Protein AF-A0A4Z0WCI5-F1 (afdb_monomer)

InterPro domains:
  IPR036390 Winged helix DNA-binding domain superfamily [SSF46785] (4-62)

Nearest PDB structures (foldseek):
  3vod-assembly1_A  TM=9.330E-01  e=4.289E-03  Escherichia coli K-12
  4jba-assembly1_B  TM=9.401E-01  e=1.328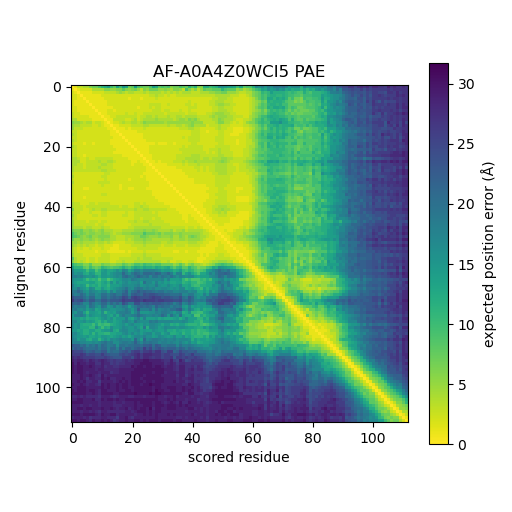E-02  Escherichia coli K-12
  2zme-assembly1_B  TM=9.079E-01  e=2.582E-02  Homo sapiens
  3e6m-assembly4_H  TM=9.317E-01  e=7.993E-02  Ruegeria pomeroyi
  4v6i-assembly1_AV  TM=7.895E-01  e=2.949E-02  Saccharomyces cerevisiae

Secondary structure (DSSP, 8-state):
-HHHHHHHHHHHS-B-HHHHHHHHT--HHHHHHHHHHHHHTTSEEEEE-TTS-EEEEE--SSSB-TTT--BS--EETTEEHHHHHHHTT--------------PPP------

Solvent-accessible surface area (backbone atoms only — not comparable to full-atom values): 6720 Å² total; per-residue (Å²): 109,74,64,58,55,50,52,51,18,62,74,58,43,44,40,33,56,66,55,48,12,68,75,64,77,39,58,65,68,58,30,44,56,48,53,55,51,36,31,78,72,63,47,28,48,72,50,69,50,98,83,75,46,58,35,34,16,38,42,38,70,68,60,62,21,78,81,80,64,49,67,78,44,62,19,47,60,54,21,30,58,76,57,43,32,64,72,69,72,52,77,73,76,79,85,66,83,82,72,86,70,81,75,72,77,79,80,78,80,85,77,135

pLDDT: mean 71.01, std 19.26, range [33.88, 94.31]

Foldseek 3Di:
DLVVLLVVQVVVLKDFLVRQCVVVVDDSVVSVVSLVVCVVVVQKDWDQDPVRTIMIGGFDQFDAQPPPRDTGARDGSSHHPVVVCVVRVVCPDDDDPPPPPDPDDDPPDDDD

Mean predicted aligned error: 13.58 Å

Radius of gyration: 18.46 Å; Cα contacts (8 Å, |Δi|>4): 140; chains: 1; bounding box: 57×37×37 Å

Organism: NCBI:txid2759953

Sequence (112 aa):
MAEAVLQLLAKRKQASPFDVCEALDLAPRVAVDRLFTLERMGWVSYTVDDQLRIQFHVIETQGTCDCCGLYDHHRVAGLCVPCLDKSSGLDRTPAVPAVATTLKQPEVECHD

Structure (mmCIF, N/CA/C/O backbone):
data_AF-A0A4Z0WCI5-F1
#
_entry.id   AF-A0A4Z0WCI5-F1
#
loop_
_atom_site.group_PDB
_atom_site.id
_atom_site.type_symbol
_atom_site.label_atom_id
_atom_site.label_alt_id
_atom_site.label_comp_id
_atom_site.label_asym_id
_atom_site.label_entity_id
_atom_site.label_seq_id
_atom_site.pdbx_PDB_ins_code
_atom_site.Cartn_x
_atom_site.Cartn_y
_atom_site.Cartn_z
_atom_site.occupancy
_atom_site.B_iso_or_equiv
_atom_site.auth_seq_id
_atom_site.auth_comp_id
_atom_site.auth_asym_id
_atom_site.auth_atom_id
_atom_site.pdbx_PDB_model_num
ATOM 1 N N . MET A 1 1 ? -2.621 1.820 -15.613 1.00 66.50 1 MET A N 1
ATOM 2 C CA . MET A 1 1 ? -1.497 1.602 -14.669 1.00 66.50 1 MET A CA 1
ATOM 3 C C . MET A 1 1 ? -1.903 1.791 -13.213 1.00 66.50 1 MET A C 1
ATOM 5 O O . MET A 1 1 ? -1.784 0.829 -12.474 1.00 66.50 1 MET A O 1
ATOM 9 N N . ALA A 1 2 ? -2.413 2.960 -12.798 1.00 77.44 2 ALA A N 1
ATOM 10 C CA . ALA A 1 2 ? -2.922 3.168 -11.429 1.00 77.44 2 ALA A CA 1
ATOM 11 C C . ALA A 1 2 ? -3.956 2.103 -11.010 1.00 77.44 2 ALA A C 1
ATOM 13 O O . ALA A 1 2 ? -3.853 1.513 -9.943 1.00 77.44 2 ALA A O 1
ATOM 14 N N . GLU A 1 3 ? -4.879 1.782 -11.914 1.00 85.31 3 GLU A N 1
ATOM 15 C CA . GLU A 1 3 ? -5.897 0.749 -11.714 1.00 85.31 3 GLU A CA 1
ATOM 16 C C . GLU A 1 3 ? -5.316 -0.657 -11.478 1.00 85.31 3 GLU A C 1
ATOM 18 O O . GLU A 1 3 ? -5.801 -1.377 -10.615 1.00 85.31 3 GLU A O 1
ATOM 23 N N . ALA A 1 4 ? -4.230 -1.028 -12.166 1.00 87.62 4 ALA A N 1
ATOM 24 C CA . ALA A 1 4 ? -3.596 -2.339 -12.002 1.00 87.62 4 ALA A CA 1
ATOM 25 C C . ALA A 1 4 ? -2.947 -2.497 -10.615 1.00 87.62 4 ALA A C 1
ATOM 27 O O . ALA A 1 4 ? -3.023 -3.565 -10.012 1.00 87.62 4 ALA A O 1
ATOM 28 N N . VAL A 1 5 ? -2.358 -1.419 -10.082 1.00 86.62 5 VAL A N 1
ATOM 29 C CA . VAL A 1 5 ? -1.816 -1.395 -8.713 1.00 86.62 5 VAL A CA 1
ATOM 30 C C . VAL A 1 5 ? -2.946 -1.544 -7.693 1.00 86.62 5 VAL A C 1
ATOM 32 O O . VAL A 1 5 ? -2.836 -2.354 -6.777 1.00 86.62 5 VAL A O 1
ATOM 35 N N . LEU A 1 6 ? -4.058 -0.823 -7.874 1.00 85.06 6 LEU A N 1
ATOM 36 C CA . LEU A 1 6 ? -5.218 -0.923 -6.983 1.00 85.06 6 LEU A CA 1
ATOM 37 C C . LEU A 1 6 ? -5.857 -2.318 -7.021 1.00 85.06 6 LEU A C 1
ATOM 39 O O . LEU A 1 6 ? -6.149 -2.876 -5.969 1.00 85.06 6 LEU A O 1
ATOM 43 N N . GLN A 1 7 ? -6.013 -2.919 -8.203 1.00 86.69 7 GLN A N 1
ATOM 44 C CA . GLN A 1 7 ? -6.537 -4.282 -8.344 1.00 86.69 7 GLN A CA 1
ATOM 45 C C . GLN A 1 7 ? -5.629 -5.323 -7.676 1.00 86.69 7 GLN A C 1
ATOM 47 O O . GLN A 1 7 ? -6.119 -6.233 -7.005 1.00 86.69 7 GLN A O 1
ATOM 52 N N . LEU A 1 8 ? -4.307 -5.184 -7.823 1.00 88.25 8 LEU A N 1
ATOM 53 C CA . LEU A 1 8 ? -3.339 -6.056 -7.160 1.00 88.25 8 LEU A CA 1
ATOM 54 C C . LEU A 1 8 ? -3.460 -5.961 -5.634 1.00 88.25 8 LEU A C 1
ATOM 56 O O . LEU A 1 8 ? -3.541 -6.991 -4.962 1.00 88.25 8 LEU A O 1
ATOM 60 N N . LEU A 1 9 ? -3.503 -4.738 -5.101 1.00 85.12 9 LEU A N 1
ATOM 61 C CA . LEU A 1 9 ? -3.622 -4.486 -3.667 1.00 85.12 9 LEU A CA 1
ATOM 62 C C . LEU A 1 9 ? -4.974 -4.951 -3.110 1.00 85.12 9 LEU A C 1
ATOM 64 O O . LEU A 1 9 ? -4.999 -5.563 -2.048 1.00 85.12 9 LEU A O 1
ATOM 68 N N . ALA A 1 10 ? -6.076 -4.753 -3.837 1.00 81.44 10 ALA A N 1
ATOM 69 C CA . ALA A 1 10 ? -7.394 -5.255 -3.446 1.00 81.44 10 ALA A CA 1
ATOM 70 C C . ALA A 1 10 ? -7.418 -6.793 -3.396 1.00 81.44 10 ALA A C 1
ATOM 72 O O . ALA A 1 10 ? -7.939 -7.386 -2.455 1.00 81.44 10 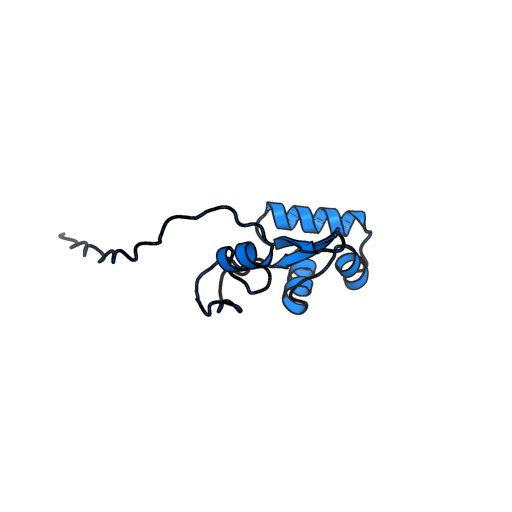ALA A O 1
ATOM 73 N N . LYS A 1 11 ? -6.784 -7.461 -4.371 1.00 83.94 11 LYS A N 1
ATOM 74 C CA . LYS A 1 11 ? -6.704 -8.929 -4.414 1.00 83.94 11 LYS A CA 1
ATOM 75 C C . LYS A 1 11 ? -5.825 -9.508 -3.304 1.00 83.94 11 LYS A C 1
ATOM 77 O O . LYS A 1 11 ? -6.145 -10.564 -2.764 1.00 83.94 11 LYS A O 1
ATOM 82 N N . ARG A 1 12 ? -4.696 -8.863 -2.996 1.00 82.06 12 ARG A N 1
ATOM 83 C CA . ARG A 1 12 ? -3.721 -9.353 -2.006 1.00 82.06 12 ARG A CA 1
ATOM 84 C C . ARG A 1 12 ? -3.944 -8.805 -0.594 1.00 82.06 12 ARG A C 1
ATOM 86 O O . ARG A 1 12 ? -3.251 -9.239 0.319 1.00 82.06 12 ARG A O 1
ATOM 93 N N . LYS A 1 13 ? -4.877 -7.863 -0.408 1.00 78.88 13 LYS A N 1
ATOM 94 C CA . LYS A 1 13 ? -5.069 -7.008 0.785 1.00 78.88 13 LYS A CA 1
ATOM 95 C C . LYS A 1 13 ? -3.892 -6.075 1.108 1.00 78.88 13 LYS A C 1
ATOM 97 O O . LYS A 1 13 ? -4.104 -4.977 1.622 1.00 78.88 13 LYS A O 1
ATOM 102 N N . GLN A 1 14 ? -2.663 -6.497 0.814 1.00 85.44 14 GLN A N 1
ATOM 103 C CA . GLN A 1 14 ? -1.448 -5.710 0.967 1.00 85.44 14 GLN A CA 1
ATOM 104 C C . GLN A 1 14 ? -0.362 -6.122 -0.032 1.00 85.44 14 GLN A C 1
ATOM 106 O O . GLN A 1 14 ? -0.366 -7.255 -0.519 1.00 85.44 14 GLN A O 1
ATOM 111 N N . ALA A 1 15 ? 0.576 -5.223 -0.326 1.00 89.75 15 ALA A N 1
ATOM 112 C CA . ALA A 1 15 ? 1.773 -5.549 -1.099 1.00 89.75 15 ALA A CA 1
ATOM 113 C C . ALA A 1 15 ? 2.931 -4.588 -0.792 1.00 89.75 15 ALA A C 1
ATOM 115 O O . ALA A 1 15 ? 2.719 -3.392 -0.574 1.00 89.75 15 ALA A O 1
ATOM 116 N N . SER A 1 16 ? 4.163 -5.091 -0.844 1.00 92.88 16 SER A N 1
ATOM 117 C CA . SER A 1 16 ? 5.363 -4.255 -0.817 1.00 92.88 16 SER A CA 1
ATOM 118 C C . SER A 1 16 ? 5.637 -3.629 -2.194 1.00 92.88 16 SER A C 1
ATOM 120 O O . SER A 1 16 ? 5.127 -4.108 -3.211 1.00 92.88 16 SER A O 1
ATOM 122 N N . PRO A 1 17 ? 6.500 -2.600 -2.290 1.00 92.75 17 PRO A N 1
ATOM 123 C CA . PRO A 1 17 ? 6.945 -2.098 -3.587 1.00 92.75 17 PRO A CA 1
ATOM 124 C C . PRO A 1 17 ? 7.549 -3.187 -4.479 1.00 92.75 17 PRO A C 1
ATOM 126 O O . PRO A 1 17 ? 7.326 -3.164 -5.685 1.00 92.75 17 PRO A O 1
ATOM 129 N N . PHE A 1 18 ? 8.261 -4.158 -3.895 1.00 92.88 18 PHE A N 1
ATOM 130 C CA . PHE A 1 18 ? 8.850 -5.276 -4.632 1.00 92.88 18 PHE A CA 1
ATOM 131 C C . PHE A 1 18 ? 7.778 -6.180 -5.252 1.00 92.88 18 PHE A C 1
ATOM 133 O O . PHE A 1 18 ? 7.850 -6.478 -6.440 1.00 92.88 18 PHE A O 1
ATOM 140 N N . ASP A 1 19 ? 6.734 -6.520 -4.490 1.00 91.75 19 ASP A N 1
ATOM 141 C CA . ASP A 1 19 ? 5.599 -7.305 -4.992 1.00 91.75 19 ASP A CA 1
ATOM 142 C C . ASP A 1 19 ? 4.912 -6.622 -6.183 1.00 91.75 19 ASP A C 1
ATOM 144 O O . ASP A 1 19 ? 4.491 -7.284 -7.130 1.00 91.75 19 ASP A O 1
ATOM 148 N N . VAL A 1 20 ? 4.796 -5.289 -6.145 1.00 92.00 20 VAL A N 1
ATOM 149 C CA . VAL A 1 20 ? 4.213 -4.496 -7.239 1.00 92.00 20 VAL A CA 1
ATOM 150 C C . VAL A 1 20 ? 5.127 -4.487 -8.465 1.00 92.00 20 VAL A C 1
ATOM 152 O O . VAL A 1 20 ? 4.625 -4.542 -9.586 1.00 92.00 20 VAL A O 1
ATOM 155 N N . CYS A 1 21 ? 6.449 -4.447 -8.270 1.00 93.81 21 CYS A N 1
ATOM 156 C CA . CYS A 1 21 ? 7.414 -4.555 -9.367 1.00 93.81 21 CYS A CA 1
ATOM 157 C C . CYS A 1 21 ? 7.291 -5.896 -10.076 1.00 93.81 21 CYS A C 1
ATOM 159 O O . CYS A 1 21 ? 7.149 -5.927 -11.292 1.00 93.81 21 CYS A O 1
ATOM 161 N N . GLU A 1 22 ? 7.317 -6.985 -9.309 1.00 93.06 22 GLU A N 1
ATOM 162 C CA . GLU A 1 22 ? 7.275 -8.346 -9.838 1.00 93.06 22 GLU A CA 1
ATOM 163 C C . GLU A 1 22 ? 5.936 -8.634 -10.526 1.00 93.06 22 GLU A C 1
ATOM 165 O O . GLU A 1 22 ? 5.899 -9.144 -11.642 1.00 93.06 22 GLU A O 1
ATOM 170 N N . ALA A 1 23 ? 4.821 -8.263 -9.892 1.00 92.50 23 ALA A N 1
ATOM 171 C CA . ALA A 1 23 ? 3.494 -8.575 -10.412 1.00 92.50 23 ALA A CA 1
ATOM 172 C C . ALA A 1 23 ? 3.115 -7.769 -11.664 1.00 92.50 23 ALA A C 1
ATOM 174 O O . ALA A 1 23 ? 2.285 -8.231 -12.447 1.00 92.50 23 ALA A O 1
ATOM 175 N N . LEU A 1 24 ? 3.665 -6.561 -11.830 1.00 92.38 24 LEU A N 1
ATOM 176 C CA . LEU A 1 24 ? 3.332 -5.658 -12.937 1.00 92.38 24 LEU A CA 1
ATOM 177 C C . LEU A 1 24 ? 4.479 -5.470 -13.938 1.00 92.38 24 LEU A C 1
ATOM 179 O O . LEU A 1 24 ? 4.348 -4.633 -14.829 1.00 92.38 24 LEU A O 1
ATOM 183 N N . ASP A 1 25 ? 5.577 -6.214 -13.778 1.00 94.00 25 ASP A N 1
ATOM 184 C CA . ASP A 1 25 ? 6.810 -6.088 -14.565 1.00 94.00 25 ASP A CA 1
ATOM 185 C C . ASP A 1 25 ? 7.294 -4.625 -14.662 1.00 94.00 25 ASP A C 1
ATOM 187 O O . ASP A 1 25 ? 7.512 -4.056 -15.734 1.00 94.00 25 ASP A O 1
ATOM 191 N N . LEU A 1 26 ? 7.381 -3.963 -13.501 1.00 91.50 26 LEU A N 1
ATOM 192 C CA . LEU A 1 26 ? 7.764 -2.556 -13.389 1.00 91.50 26 LEU A CA 1
ATOM 193 C C . LEU A 1 26 ? 9.168 -2.382 -12.832 1.00 91.50 26 LEU A C 1
ATOM 195 O O . LEU A 1 26 ? 9.587 -3.055 -11.892 1.00 91.50 26 LEU A O 1
ATOM 199 N N . ALA A 1 27 ? 9.860 -1.360 -13.338 1.00 94.31 27 ALA A N 1
ATOM 200 C CA . ALA A 1 27 ? 11.094 -0.896 -12.725 1.00 94.31 27 ALA A CA 1
ATOM 201 C C . ALA A 1 27 ? 10.838 -0.436 -11.270 1.00 94.31 27 ALA A C 1
ATOM 203 O O . ALA A 1 27 ? 9.860 0.286 -11.033 1.00 94.31 27 ALA A O 1
ATOM 204 N N . PRO A 1 28 ? 11.746 -0.733 -10.316 1.00 90.50 28 PRO A N 1
ATOM 205 C CA . PRO A 1 28 ? 11.566 -0.419 -8.895 1.00 90.50 28 PRO A CA 1
ATOM 206 C C . PRO A 1 28 ? 11.146 1.016 -8.599 1.00 90.50 28 PRO A C 1
ATOM 208 O O . PRO A 1 28 ? 10.189 1.266 -7.868 1.00 90.50 28 PRO A O 1
ATOM 211 N N . ARG A 1 29 ? 11.813 1.977 -9.239 1.00 93.12 29 ARG A N 1
ATOM 212 C CA . ARG A 1 29 ? 11.504 3.398 -9.070 1.00 93.12 29 ARG A CA 1
ATOM 213 C C . ARG A 1 29 ? 10.085 3.749 -9.522 1.00 93.12 29 ARG A C 1
ATOM 215 O O . ARG A 1 29 ? 9.421 4.543 -8.870 1.00 93.12 29 ARG A O 1
ATOM 222 N N . VAL A 1 30 ? 9.608 3.141 -10.607 1.00 92.06 30 VAL A N 1
ATOM 223 C CA . VAL A 1 30 ? 8.271 3.408 -11.154 1.00 92.06 30 VAL A CA 1
ATOM 224 C C . VAL A 1 30 ? 7.188 2.874 -10.220 1.00 92.06 30 VAL A C 1
ATOM 226 O O . VAL A 1 30 ? 6.201 3.568 -9.984 1.00 92.06 30 VAL A O 1
ATOM 229 N N . ALA A 1 31 ? 7.370 1.675 -9.662 1.00 91.12 31 ALA A N 1
ATOM 230 C CA . ALA A 1 31 ? 6.427 1.114 -8.697 1.00 91.12 31 ALA A CA 1
ATOM 231 C C . ALA A 1 31 ? 6.342 1.978 -7.429 1.00 91.12 31 ALA A C 1
ATOM 233 O O . ALA A 1 31 ? 5.243 2.335 -7.004 1.00 91.12 31 ALA A O 1
ATOM 234 N N . VAL A 1 32 ? 7.494 2.379 -6.881 1.00 92.69 32 VAL A N 1
ATOM 235 C CA . VAL A 1 32 ? 7.579 3.258 -5.704 1.00 92.69 32 VAL A CA 1
ATOM 236 C C . VAL A 1 32 ? 6.899 4.603 -5.969 1.00 92.69 32 VAL A C 1
ATOM 238 O O . VAL A 1 32 ? 5.993 4.982 -5.226 1.00 92.69 32 VAL A O 1
ATOM 241 N N . ASP A 1 33 ? 7.260 5.291 -7.056 1.00 93.38 33 ASP A N 1
ATOM 242 C CA . ASP A 1 33 ? 6.676 6.592 -7.402 1.00 93.38 33 ASP A CA 1
ATOM 243 C C . ASP A 1 33 ? 5.150 6.496 -7.563 1.00 93.38 33 ASP A C 1
ATOM 245 O O . ASP A 1 33 ? 4.413 7.405 -7.166 1.00 93.38 33 ASP A O 1
ATOM 249 N N . ARG A 1 34 ? 4.636 5.385 -8.111 1.00 90.38 34 ARG A N 1
ATOM 250 C CA . ARG A 1 34 ? 3.190 5.177 -8.259 1.00 90.38 34 ARG A CA 1
ATOM 251 C C . ARG A 1 34 ? 2.477 4.896 -6.951 1.00 90.38 34 ARG A C 1
ATOM 253 O O . ARG A 1 34 ? 1.413 5.475 -6.749 1.00 90.38 34 ARG A O 1
ATOM 260 N N . LEU A 1 35 ? 3.052 4.089 -6.070 1.00 91.62 35 LEU A N 1
ATOM 261 C CA . LEU A 1 35 ? 2.482 3.837 -4.750 1.00 91.62 35 LEU A CA 1
ATOM 262 C C . LEU A 1 35 ? 2.385 5.129 -3.929 1.00 91.62 35 LEU A C 1
ATOM 264 O O . LEU A 1 35 ? 1.315 5.438 -3.414 1.00 91.62 35 LEU A O 1
ATOM 268 N N . PHE A 1 36 ? 3.437 5.951 -3.913 1.00 91.31 36 PHE A N 1
ATOM 269 C CA . PHE A 1 36 ? 3.402 7.250 -3.230 1.00 91.31 36 PHE A CA 1
ATOM 270 C C . PHE A 1 36 ? 2.501 8.282 -3.921 1.00 91.31 36 PHE A C 1
ATOM 272 O O . PHE A 1 36 ? 1.914 9.134 -3.261 1.00 91.31 36 PHE A O 1
ATOM 279 N N . THR A 1 37 ? 2.338 8.212 -5.246 1.00 90.94 37 THR A N 1
ATOM 280 C CA . THR A 1 37 ? 1.338 9.044 -5.938 1.00 90.94 37 THR A CA 1
ATOM 281 C C . THR A 1 37 ? -0.078 8.677 -5.492 1.00 90.94 37 THR A C 1
ATOM 283 O O . THR A 1 37 ? -0.873 9.565 -5.200 1.00 90.94 37 T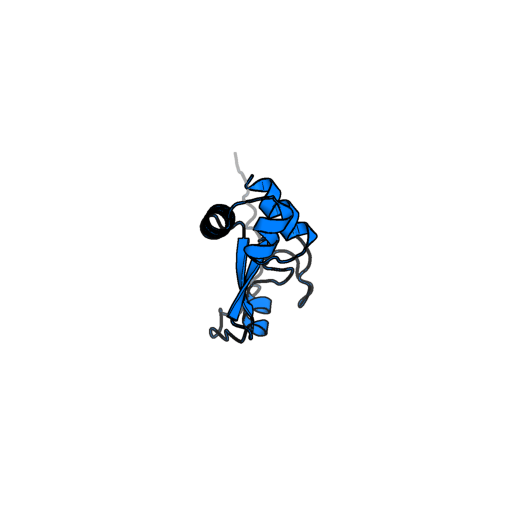HR A O 1
ATOM 286 N N . LEU A 1 38 ? -0.395 7.380 -5.428 1.00 86.38 38 LEU A N 1
ATOM 287 C CA . LEU A 1 38 ? -1.707 6.895 -4.995 1.00 86.38 38 LEU A CA 1
ATOM 288 C C . LEU A 1 38 ? -1.974 7.201 -3.518 1.00 86.38 38 LEU A C 1
ATOM 290 O O . LEU A 1 38 ? -3.110 7.513 -3.166 1.00 86.38 38 LEU A O 1
ATOM 294 N N . GLU A 1 39 ? -0.936 7.151 -2.683 1.00 86.94 39 GLU A N 1
ATOM 295 C CA . GLU A 1 39 ? -1.013 7.499 -1.262 1.00 86.94 39 GLU A CA 1
ATOM 296 C C . GLU A 1 39 ? -1.383 8.970 -1.084 1.00 86.94 39 GLU A C 1
ATOM 298 O O . GLU A 1 39 ? -2.395 9.282 -0.460 1.00 86.94 39 GLU A O 1
ATOM 303 N N . ARG A 1 40 ? -0.675 9.873 -1.770 1.00 85.25 40 ARG A N 1
ATOM 304 C CA . ARG A 1 40 ? -0.981 11.311 -1.763 1.00 85.25 40 ARG A CA 1
ATOM 305 C C . ARG A 1 40 ? -2.374 11.646 -2.285 1.00 85.25 40 ARG A C 1
ATOM 307 O O . ARG A 1 40 ? -2.920 12.693 -1.951 1.00 85.25 40 ARG A O 1
ATOM 314 N N . MET A 1 41 ? -2.916 10.802 -3.158 1.00 82.56 41 MET A N 1
ATOM 315 C CA . MET A 1 41 ? -4.269 10.939 -3.690 1.00 82.56 41 MET A CA 1
ATOM 316 C C . MET A 1 41 ? -5.335 10.295 -2.784 1.00 82.56 41 MET A C 1
ATOM 318 O O . MET A 1 41 ? -6.515 10.372 -3.113 1.00 82.56 41 MET A O 1
ATOM 322 N N . GLY A 1 42 ? -4.944 9.661 -1.674 1.00 77.56 42 GLY A N 1
ATOM 323 C CA . GLY A 1 42 ? -5.852 9.040 -0.709 1.00 77.56 42 GLY A CA 1
ATOM 324 C C . GLY A 1 42 ? -6.449 7.702 -1.154 1.00 77.56 42 GLY A C 1
ATOM 325 O O . GLY A 1 42 ? -7.460 7.285 -0.599 1.00 77.56 42 GLY A O 1
ATOM 326 N N . TRP A 1 43 ? -5.857 7.027 -2.147 1.00 82.12 43 TRP A N 1
ATOM 327 C CA . TRP A 1 43 ? -6.346 5.725 -2.637 1.00 82.12 43 TRP A CA 1
ATOM 328 C C . TRP A 1 43 ? -5.688 4.537 -1.949 1.00 82.12 43 TRP A C 1
ATOM 330 O O . TRP A 1 43 ? -6.236 3.436 -1.950 1.00 82.12 43 TRP A O 1
ATOM 340 N N . VAL A 1 44 ? -4.491 4.741 -1.405 1.00 84.75 44 VAL A N 1
ATOM 341 C CA . VAL A 1 44 ? -3.754 3.723 -0.661 1.00 84.75 44 VAL A CA 1
ATOM 342 C C . VAL A 1 44 ? -3.157 4.341 0.595 1.00 84.75 44 VAL A C 1
ATOM 344 O O . VAL A 1 44 ? -2.943 5.545 0.661 1.00 84.75 44 VAL A O 1
ATOM 347 N N . SER A 1 45 ? -2.866 3.514 1.586 1.00 85.31 45 SER A N 1
ATOM 348 C CA . SER A 1 45 ? -2.053 3.879 2.748 1.00 85.31 45 SER A CA 1
ATOM 349 C C . SER A 1 45 ? -0.961 2.831 2.924 1.00 85.31 45 SER A C 1
ATOM 351 O O . SER A 1 45 ? -1.028 1.767 2.303 1.00 85.31 45 SER A O 1
ATOM 353 N N . TYR A 1 46 ? 0.049 3.119 3.738 1.00 88.00 46 TYR A N 1
ATOM 354 C CA . TYR A 1 46 ? 1.098 2.160 4.040 1.00 88.00 46 TYR A CA 1
ATOM 355 C C . TYR A 1 46 ? 1.305 1.984 5.538 1.00 88.00 46 TYR A C 1
ATOM 357 O O . TYR A 1 46 ? 1.130 2.909 6.329 1.00 88.00 46 TYR A O 1
ATOM 365 N N . THR A 1 47 ? 1.723 0.781 5.906 1.00 84.31 47 THR A N 1
ATOM 366 C CA . THR A 1 47 ? 2.219 0.443 7.237 1.00 84.31 47 THR A CA 1
ATOM 367 C C . THR A 1 47 ? 3.686 0.031 7.145 1.00 84.31 47 THR A C 1
ATOM 369 O O . THR A 1 47 ? 4.188 -0.309 6.068 1.00 84.31 47 THR A O 1
ATOM 372 N N . VAL A 1 48 ? 4.396 0.113 8.267 1.00 85.38 48 VAL A N 1
ATOM 373 C CA . VAL A 1 48 ? 5.762 -0.402 8.407 1.00 85.38 48 VAL A CA 1
ATOM 374 C C . VAL A 1 48 ? 5.708 -1.513 9.443 1.00 85.38 48 VAL A C 1
ATOM 376 O O . VAL A 1 48 ? 5.233 -1.275 10.551 1.00 85.38 48 VAL A O 1
ATOM 379 N N . ASP A 1 49 ? 6.135 -2.716 9.069 1.00 79.19 49 ASP A N 1
ATOM 380 C CA . ASP A 1 49 ? 6.157 -3.859 9.986 1.00 79.19 49 ASP A CA 1
ATOM 381 C C . ASP A 1 49 ? 7.391 -3.851 10.911 1.00 79.19 49 ASP A C 1
ATOM 383 O O . ASP A 1 49 ? 8.312 -3.044 10.753 1.00 79.19 49 ASP A O 1
ATOM 387 N N . ASP A 1 50 ? 7.440 -4.794 11.857 1.00 83.12 50 ASP A N 1
ATOM 388 C CA . ASP A 1 50 ? 8.549 -4.946 12.816 1.00 83.12 50 ASP A CA 1
ATOM 389 C C . ASP A 1 50 ? 9.910 -5.224 12.150 1.00 83.12 50 ASP A C 1
ATOM 391 O O . ASP A 1 50 ? 10.963 -5.081 12.772 1.00 83.12 50 ASP A O 1
ATOM 395 N N . GLN A 1 51 ? 9.910 -5.624 10.875 1.00 87.88 51 GLN A N 1
ATOM 396 C CA . GLN A 1 51 ? 11.108 -5.865 10.071 1.00 87.88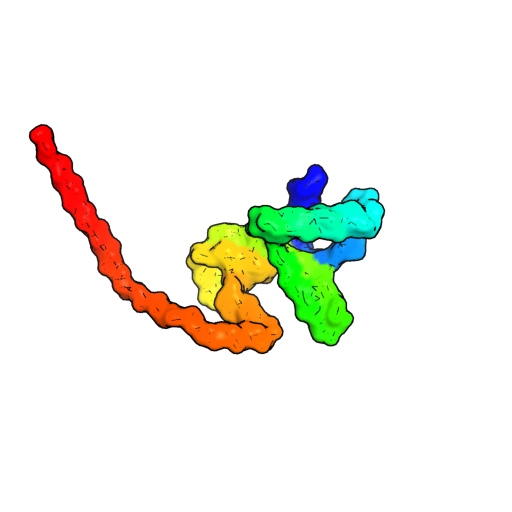 51 GLN A CA 1
ATOM 397 C C . GLN A 1 51 ? 11.478 -4.655 9.199 1.00 87.88 51 GLN A C 1
ATOM 399 O O . GLN A 1 51 ? 12.309 -4.783 8.298 1.00 87.88 51 GLN A O 1
ATOM 404 N N . LEU A 1 52 ? 10.887 -3.482 9.463 1.00 85.94 52 LEU A N 1
ATOM 405 C CA . LEU A 1 52 ? 11.071 -2.237 8.712 1.00 85.94 52 LEU A CA 1
ATOM 406 C C . LEU A 1 52 ? 10.664 -2.347 7.235 1.00 85.94 52 LEU A C 1
ATOM 408 O O . LEU A 1 52 ? 11.176 -1.616 6.382 1.00 85.94 52 LEU A O 1
ATOM 412 N N . ARG A 1 53 ? 9.735 -3.252 6.908 1.00 85.00 53 ARG A N 1
ATOM 413 C CA . ARG A 1 53 ? 9.222 -3.416 5.545 1.00 85.00 53 ARG A CA 1
ATOM 414 C C . ARG A 1 53 ? 7.950 -2.604 5.368 1.00 85.00 53 ARG A C 1
ATOM 416 O O . ARG A 1 53 ? 7.030 -2.676 6.178 1.00 85.00 53 ARG A O 1
ATOM 423 N N . ILE A 1 54 ? 7.894 -1.861 4.267 1.00 87.56 54 ILE A N 1
ATOM 424 C CA . ILE A 1 54 ? 6.730 -1.054 3.897 1.00 87.56 54 ILE A CA 1
ATOM 425 C C . ILE A 1 54 ? 5.710 -1.941 3.179 1.00 87.56 54 ILE A C 1
ATOM 427 O O . ILE A 1 54 ? 6.042 -2.585 2.180 1.00 87.56 54 ILE A O 1
ATOM 431 N N . GLN A 1 55 ? 4.469 -1.930 3.660 1.00 88.81 55 GLN A N 1
ATOM 432 C CA . GLN A 1 55 ? 3.324 -2.607 3.054 1.00 88.81 55 GLN A CA 1
ATOM 433 C C . GLN A 1 55 ? 2.271 -1.574 2.673 1.00 88.81 55 GLN A C 1
ATOM 435 O O . GLN A 1 55 ? 1.876 -0.773 3.510 1.00 88.81 55 GLN A O 1
ATOM 440 N N . PHE A 1 56 ? 1.820 -1.582 1.421 1.00 88.69 56 PHE A N 1
ATOM 441 C CA . PHE A 1 56 ? 0.746 -0.717 0.938 1.00 88.69 56 PHE A CA 1
ATOM 442 C C . PHE A 1 56 ? -0.588 -1.453 0.948 1.00 88.69 56 PHE A C 1
ATOM 444 O O . PHE A 1 56 ? -0.633 -2.663 0.745 1.00 88.69 56 PHE A O 1
ATOM 451 N N . HIS A 1 57 ? -1.672 -0.705 1.125 1.00 86.38 57 HIS A N 1
ATOM 452 C CA . HIS A 1 57 ? -3.036 -1.209 1.244 1.00 86.38 57 HIS A CA 1
ATOM 453 C C . HIS A 1 57 ? -4.003 -0.278 0.515 1.00 86.38 57 HIS A C 1
ATOM 455 O O . HIS A 1 57 ? -3.832 0.937 0.583 1.00 86.38 57 HIS A O 1
ATOM 461 N N . VAL A 1 58 ? -5.039 -0.819 -0.135 1.00 85.19 58 VAL A N 1
ATOM 462 C CA . VAL A 1 58 ? -6.120 0.013 -0.698 1.00 85.19 58 VAL A CA 1
ATOM 463 C C . VAL A 1 58 ? -6.925 0.655 0.424 1.00 85.19 58 VAL A C 1
ATOM 465 O O . VAL A 1 58 ? -7.192 0.013 1.446 1.00 85.19 58 VAL A O 1
ATOM 468 N N . ILE A 1 59 ? -7.324 1.908 0.200 1.00 76.00 59 ILE A N 1
ATOM 469 C CA . ILE A 1 59 ? -8.323 2.577 1.017 1.00 76.00 59 ILE A CA 1
ATOM 470 C C . ILE A 1 59 ? -9.716 2.280 0.468 1.00 76.00 59 ILE A C 1
ATOM 472 O O . ILE A 1 59 ? -10.098 2.783 -0.586 1.00 76.00 59 ILE A O 1
ATOM 476 N N . GLU A 1 60 ? -10.477 1.445 1.174 1.00 70.88 60 GLU A N 1
ATOM 477 C CA . GLU A 1 60 ? -11.861 1.120 0.809 1.00 70.88 60 GLU A CA 1
ATOM 478 C C . GLU A 1 60 ? -12.828 2.045 1.553 1.00 70.88 60 GLU A C 1
ATOM 480 O O . GLU A 1 60 ? -12.694 2.252 2.757 1.00 70.88 60 GLU A O 1
ATOM 485 N N . THR A 1 61 ? -13.814 2.607 0.857 1.00 61.22 61 THR A N 1
ATOM 486 C CA . THR A 1 61 ? -14.821 3.503 1.453 1.00 61.22 61 THR A CA 1
ATOM 487 C C . THR A 1 61 ? -16.094 2.770 1.895 1.00 61.22 61 THR A C 1
ATOM 48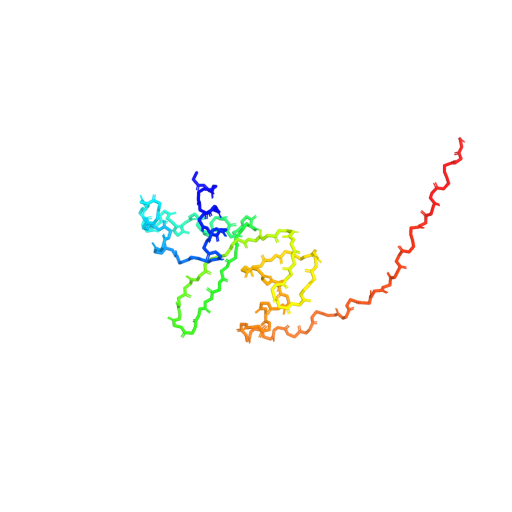9 O O . THR A 1 61 ? -16.976 3.392 2.477 1.00 61.22 61 THR A O 1
ATOM 492 N N . GLN A 1 62 ? -16.203 1.458 1.638 1.00 56.75 62 GLN A N 1
ATOM 493 C CA . GLN A 1 62 ? -17.388 0.634 1.917 1.00 56.75 62 GLN A CA 1
ATOM 494 C C . GLN A 1 62 ? -16.997 -0.784 2.385 1.00 56.75 62 GLN A C 1
ATOM 496 O O . GLN A 1 62 ? -15.956 -1.297 1.987 1.00 56.75 62 GLN A O 1
ATOM 501 N N . GLY A 1 63 ? -17.838 -1.427 3.209 1.00 57.34 63 GLY A N 1
ATOM 502 C CA . GLY A 1 63 ? -17.681 -2.817 3.689 1.00 57.34 63 GLY A CA 1
ATOM 503 C C . GLY A 1 63 ? -17.850 -2.9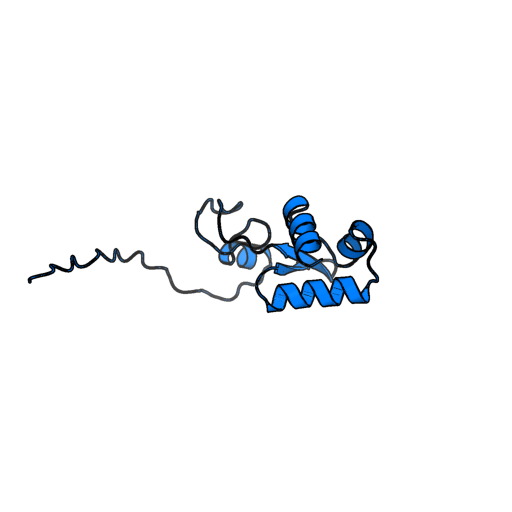53 5.211 1.00 57.34 63 GLY A C 1
ATOM 504 O O . GLY A 1 63 ? -18.161 -1.961 5.857 1.00 57.34 63 GLY A O 1
ATOM 505 N N . THR A 1 64 ? -17.557 -4.120 5.824 1.00 60.59 64 THR A N 1
ATOM 506 C CA . THR A 1 64 ? -17.508 -4.390 7.301 1.00 60.59 64 THR A CA 1
ATOM 507 C C . THR A 1 64 ? -16.082 -4.523 7.884 1.00 60.59 64 THR A C 1
ATOM 509 O O . THR A 1 64 ? -15.274 -5.207 7.269 1.00 60.59 64 THR A O 1
ATOM 512 N N . CYS A 1 65 ? -15.729 -3.832 8.982 1.00 67.62 65 CYS A N 1
ATOM 513 C CA . CYS A 1 65 ? -14.341 -3.790 9.479 1.00 67.62 65 CYS A CA 1
ATOM 514 C C . CYS A 1 65 ? -13.975 -5.159 10.053 1.00 67.62 65 CYS A C 1
ATOM 516 O O . CYS A 1 65 ? -14.706 -5.647 10.912 1.00 67.62 65 CYS A O 1
ATOM 518 N N . ASP A 1 66 ? -12.841 -5.734 9.648 1.00 67.69 66 ASP A N 1
ATOM 519 C CA . ASP A 1 66 ? -12.434 -7.087 10.060 1.00 67.69 66 ASP A CA 1
ATOM 520 C C . ASP A 1 66 ? -12.241 -7.204 11.590 1.00 67.69 66 ASP A C 1
ATOM 522 O O . ASP A 1 66 ? -12.367 -8.289 12.151 1.00 67.69 66 ASP A O 1
ATOM 526 N N . CYS A 1 67 ? -11.976 -6.088 12.286 1.00 68.56 67 CYS A N 1
ATOM 527 C CA . CYS A 1 67 ? -11.810 -6.056 13.743 1.00 68.56 67 CYS A CA 1
ATOM 528 C C . CYS A 1 67 ? -13.101 -5.720 14.506 1.00 68.56 67 CYS A C 1
ATOM 530 O O . CYS A 1 67 ? -13.435 -6.410 15.466 1.00 68.56 67 CYS A O 1
ATOM 532 N N . CYS A 1 68 ? -13.817 -4.654 14.127 1.00 68.31 68 CYS A N 1
ATOM 533 C CA . CYS A 1 68 ? -14.958 -4.155 14.911 1.00 68.31 68 CYS A CA 1
ATOM 534 C C . CYS A 1 68 ? -16.333 -4.394 14.278 1.00 68.31 68 CYS A C 1
ATOM 536 O O . CYS A 1 68 ? -17.344 -4.092 14.904 1.00 68.31 68 CYS A O 1
ATOM 538 N N . GLY A 1 69 ? -16.401 -4.909 13.051 1.00 62.81 69 GLY A N 1
ATOM 539 C CA . GLY A 1 69 ? -17.669 -5.238 12.406 1.00 62.81 69 GLY A CA 1
ATOM 540 C C . GLY A 1 69 ? -18.502 -4.038 11.929 1.00 62.81 69 GLY A C 1
ATOM 541 O O . GLY A 1 69 ? -19.638 -4.231 11.504 1.00 62.81 69 GLY A O 1
ATOM 542 N N . LEU A 1 70 ? -17.979 -2.807 11.975 1.00 63.56 70 LEU A N 1
ATOM 543 C CA . LEU A 1 70 ? -18.724 -1.603 11.576 1.00 63.56 70 LEU A CA 1
ATOM 544 C C . LEU A 1 70 ? -18.671 -1.351 10.057 1.00 63.56 70 LEU A C 1
ATOM 546 O O . LEU A 1 70 ? -17.612 -1.503 9.434 1.00 63.56 70 LEU A O 1
ATOM 550 N N . TYR A 1 71 ? -19.815 -0.951 9.488 1.00 50.84 71 TYR A N 1
ATOM 551 C CA . TYR A 1 71 ? -19.955 -0.354 8.150 1.00 50.84 71 TYR A CA 1
ATOM 552 C C . TYR A 1 71 ? -19.611 1.150 8.230 1.00 50.84 71 TYR A C 1
ATOM 554 O O . TYR A 1 71 ? -19.764 1.726 9.298 1.00 50.84 71 TYR A O 1
ATOM 562 N N . ASP A 1 72 ? -19.134 1.774 7.148 1.00 51.75 72 ASP A N 1
ATOM 563 C CA . ASP A 1 72 ? -18.857 3.232 7.033 1.00 51.75 72 ASP A CA 1
ATOM 564 C C . ASP A 1 72 ? -17.536 3.805 7.579 1.00 51.75 72 ASP A C 1
ATOM 566 O O . ASP A 1 72 ? -17.486 4.910 8.115 1.00 51.75 72 ASP A O 1
ATOM 570 N N . HIS A 1 73 ? -16.403 3.133 7.365 1.00 54.50 73 HIS A N 1
ATOM 571 C CA . HIS A 1 73 ? -15.109 3.798 7.565 1.00 54.50 73 HIS A CA 1
ATOM 572 C C . 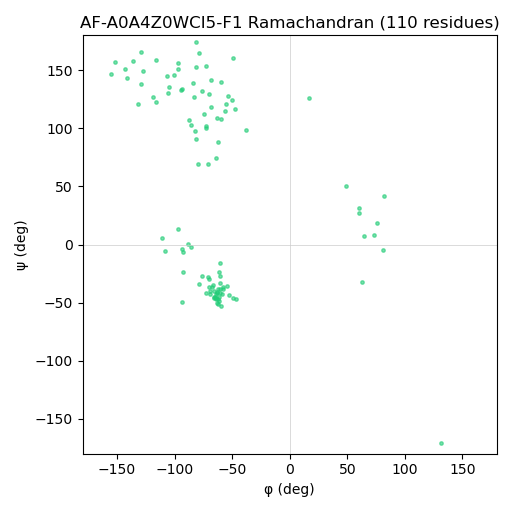HIS A 1 73 ? -14.209 3.622 6.352 1.00 54.50 73 HIS A C 1
ATOM 574 O O . HIS A 1 73 ? -14.098 2.510 5.840 1.00 54.50 73 HIS A O 1
ATOM 580 N N . HIS A 1 74 ? -13.512 4.700 5.968 1.00 56.00 74 HIS A N 1
ATOM 581 C CA . HIS A 1 74 ? -12.287 4.608 5.176 1.00 56.00 74 HIS A CA 1
ATOM 582 C C . HIS A 1 74 ? -11.390 3.544 5.808 1.00 56.00 74 HIS A C 1
ATOM 584 O O . HIS A 1 74 ? -11.005 3.648 6.980 1.00 56.00 74 HIS A O 1
ATOM 590 N N . ARG A 1 75 ? -11.128 2.483 5.055 1.00 57.88 75 ARG A N 1
ATOM 591 C CA . ARG A 1 75 ? -10.351 1.345 5.523 1.00 57.88 75 ARG A CA 1
ATOM 592 C C . ARG A 1 75 ? -8.928 1.444 5.105 1.00 57.88 75 ARG A C 1
ATOM 594 O O . ARG A 1 75 ? -8.630 2.024 4.085 1.00 57.88 75 ARG A O 1
ATOM 601 N N . VAL A 1 76 ? -8.074 0.775 5.845 1.00 58.75 76 VAL A N 1
ATOM 602 C CA . VAL A 1 76 ? -6.742 0.414 5.398 1.00 58.75 76 VAL A CA 1
ATOM 603 C C . VAL A 1 76 ? -6.606 -1.062 5.736 1.00 58.75 76 VAL A C 1
ATOM 605 O O . VAL A 1 76 ? -6.781 -1.445 6.890 1.00 58.75 76 VAL A O 1
ATOM 608 N N . ALA A 1 77 ? -6.368 -1.908 4.734 1.00 62.19 77 ALA A N 1
ATOM 609 C CA . ALA A 1 77 ? -6.188 -3.353 4.933 1.00 62.19 77 ALA A CA 1
ATOM 610 C C . ALA A 1 77 ? -7.396 -4.092 5.562 1.00 62.19 77 ALA A C 1
ATOM 612 O O . ALA A 1 77 ? -7.212 -5.047 6.311 1.00 62.19 77 ALA A O 1
ATOM 613 N N . GLY A 1 78 ? -8.635 -3.653 5.311 1.00 60.88 78 GLY A N 1
ATOM 614 C CA . GLY A 1 78 ? -9.836 -4.255 5.921 1.00 60.88 78 GLY A CA 1
ATOM 615 C C . GLY A 1 78 ? -10.134 -3.786 7.355 1.00 60.88 78 GLY A C 1
ATOM 616 O O . GLY A 1 78 ? -11.196 -4.096 7.896 1.00 60.88 78 GLY A O 1
ATOM 617 N N . LEU A 1 79 ? -9.261 -2.970 7.952 1.00 65.00 79 LEU A N 1
ATOM 618 C CA . LEU A 1 79 ? -9.471 -2.331 9.251 1.00 65.00 79 LEU A CA 1
ATOM 619 C C . LEU A 1 79 ? -9.919 -0.879 9.076 1.00 65.00 79 LEU A C 1
ATOM 621 O O . LEU A 1 79 ? -9.480 -0.191 8.158 1.00 65.00 79 LEU A O 1
ATOM 625 N N . CYS A 1 80 ? -10.771 -0.379 9.970 1.00 72.12 80 CYS A N 1
ATOM 626 C CA . CYS A 1 80 ? -10.992 1.062 10.085 1.00 72.12 80 CYS A CA 1
ATOM 627 C C . CYS A 1 80 ? -9.771 1.732 10.736 1.00 72.12 80 CYS A C 1
ATOM 629 O O . CYS A 1 80 ? -9.078 1.097 11.532 1.00 72.12 80 CYS A O 1
ATOM 631 N N . VAL A 1 81 ? -9.537 3.016 10.441 1.00 68.06 81 VAL A N 1
ATOM 632 C CA . VAL A 1 81 ? -8.412 3.798 11.000 1.00 68.06 81 VAL A CA 1
ATOM 633 C C . VAL A 1 81 ? -8.255 3.619 12.525 1.00 68.06 81 VAL A C 1
ATOM 635 O O . VAL A 1 81 ? -7.162 3.257 12.950 1.00 68.06 81 VAL A O 1
ATOM 638 N N . PRO A 1 82 ? -9.323 3.693 13.355 1.00 69.31 82 PRO A N 1
ATOM 639 C CA . PRO A 1 82 ? -9.194 3.456 14.798 1.00 69.31 82 PRO A CA 1
ATOM 640 C C . PRO A 1 82 ? -8.693 2.054 15.181 1.00 69.31 82 PRO A C 1
ATOM 642 O O . PRO A 1 82 ? -8.030 1.887 16.202 1.00 69.31 82 PRO A O 1
ATOM 645 N N . CYS A 1 83 ? -9.040 1.023 14.406 1.00 70.75 83 CYS A N 1
ATOM 646 C CA . CYS A 1 83 ? -8.569 -0.345 14.637 1.00 70.75 83 CYS A CA 1
ATOM 647 C C . CYS A 1 83 ? -7.135 -0.543 14.132 1.00 70.75 83 CYS A C 1
ATOM 649 O O . CYS A 1 83 ? -6.374 -1.277 14.761 1.00 70.75 83 CYS A O 1
ATOM 651 N N . LEU A 1 84 ? -6.758 0.127 13.040 1.00 68.00 84 LEU A N 1
ATOM 652 C CA . LEU A 1 84 ? -5.390 0.125 12.530 1.00 68.00 84 LEU A CA 1
ATOM 653 C C . LEU A 1 84 ? -4.427 0.783 13.530 1.00 68.00 84 LEU A C 1
ATOM 655 O O . LEU A 1 84 ? -3.397 0.193 13.862 1.00 68.00 84 LEU A O 1
ATOM 659 N N . ASP A 1 85 ? -4.790 1.949 14.065 1.00 65.94 85 ASP A N 1
ATOM 660 C CA . ASP A 1 85 ? -3.989 2.690 15.049 1.00 65.94 85 ASP A CA 1
ATOM 661 C C . ASP A 1 85 ? -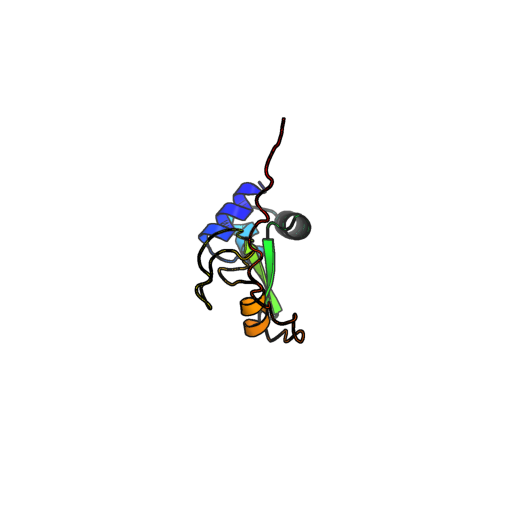3.743 1.852 16.316 1.00 65.94 85 ASP A C 1
ATOM 663 O O . ASP A 1 85 ? -2.611 1.735 16.784 1.00 65.94 85 ASP A O 1
ATOM 667 N N . LYS A 1 86 ? -4.773 1.142 16.802 1.00 64.06 86 LYS 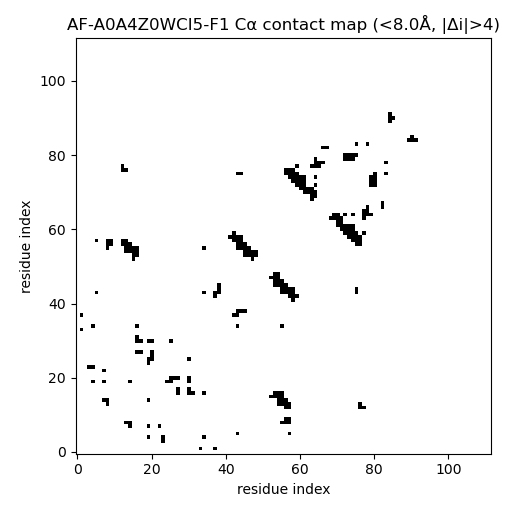A N 1
ATOM 668 C CA . LYS A 1 86 ? -4.635 0.184 17.916 1.00 64.06 86 LYS A CA 1
ATOM 669 C C . LYS A 1 86 ? -3.671 -0.962 17.606 1.00 64.06 86 LYS A C 1
ATOM 671 O O . LYS A 1 86 ? -2.912 -1.371 18.477 1.00 64.06 86 LYS A O 1
ATOM 676 N N . SER A 1 87 ? -3.729 -1.510 16.392 1.00 59.28 87 SER A N 1
ATOM 677 C CA . SER A 1 87 ? -2.907 -2.665 16.001 1.00 59.28 87 SER A CA 1
ATOM 678 C C . SER A 1 87 ? -1.445 -2.313 15.718 1.00 59.28 87 SER A C 1
ATOM 680 O O . SER A 1 87 ? -0.570 -3.151 15.896 1.00 59.28 87 SER A O 1
ATOM 682 N N . SER A 1 88 ? -1.176 -1.073 15.307 1.00 53.66 88 SER A N 1
ATOM 683 C CA . SER A 1 88 ? 0.161 -0.594 14.938 1.00 53.66 88 SER A CA 1
ATOM 684 C C . SER A 1 88 ? 0.964 -0.047 16.122 1.00 53.66 88 SER A C 1
ATOM 686 O O . SER A 1 88 ? 2.083 0.424 15.936 1.00 53.66 88 SER A O 1
ATOM 688 N N . GLY A 1 89 ? 0.403 -0.064 17.339 1.00 47.09 89 GLY A N 1
ATOM 689 C CA . GLY A 1 89 ? 1.036 0.538 18.518 1.00 47.09 89 GLY A CA 1
ATOM 690 C C . GLY A 1 89 ? 1.192 2.061 18.419 1.00 47.09 89 GLY A C 1
ATOM 691 O O . GLY A 1 89 ? 1.806 2.677 19.291 1.00 47.09 89 GLY A O 1
ATOM 692 N N . LEU A 1 90 ? 0.622 2.683 17.380 1.00 45.09 90 LEU A N 1
ATOM 693 C CA . LEU A 1 90 ? 0.478 4.125 17.239 1.00 45.09 90 LEU A CA 1
ATOM 694 C C . LEU A 1 90 ? -0.714 4.558 18.090 1.00 45.09 90 LEU A C 1
ATOM 696 O O . LEU A 1 90 ? -1.753 4.964 17.579 1.00 45.09 90 LEU A O 1
ATOM 700 N N . ASP A 1 91 ? -0.560 4.476 19.410 1.00 41.97 91 ASP A N 1
ATOM 701 C CA . ASP A 1 91 ? -1.513 5.024 20.373 1.00 41.97 91 ASP A CA 1
ATOM 702 C C . ASP A 1 91 ? -1.426 6.564 20.330 1.00 41.97 91 ASP A C 1
ATOM 704 O O . ASP A 1 91 ? -0.899 7.241 21.217 1.00 41.97 91 ASP A O 1
ATOM 708 N N . ARG A 1 92 ? -1.879 7.150 19.215 1.00 43.97 92 ARG A N 1
ATOM 709 C CA . ARG A 1 92 ? -2.210 8.568 19.148 1.00 43.97 92 ARG A CA 1
ATOM 710 C C . ARG A 1 92 ? -3.505 8.725 19.933 1.00 43.97 92 ARG A C 1
ATOM 712 O O . ARG A 1 92 ? -4.590 8.366 19.491 1.00 43.97 92 ARG A O 1
ATOM 719 N N . THR A 1 93 ? -3.328 9.218 21.145 1.00 39.84 93 THR A N 1
ATOM 720 C CA . THR A 1 93 ? -4.334 9.494 22.169 1.00 39.84 93 THR A CA 1
ATOM 721 C C . THR A 1 93 ? -5.531 10.300 21.617 1.00 39.84 93 THR A C 1
ATOM 723 O O . THR A 1 93 ? -5.437 10.973 20.591 1.00 39.84 93 THR A O 1
ATOM 726 N N . PRO A 1 94 ? -6.667 10.269 22.327 1.00 40.09 94 PRO A N 1
ATOM 727 C CA . PRO A 1 94 ? -7.956 9.808 21.833 1.00 40.09 94 PRO A CA 1
ATOM 728 C C . PRO A 1 94 ? -8.659 10.819 20.911 1.00 40.09 94 PRO A C 1
ATOM 730 O O . PRO A 1 94 ? -8.873 11.977 21.278 1.00 40.09 94 PRO A O 1
ATOM 733 N N . ALA A 1 95 ? -9.159 10.361 19.763 1.00 40.28 95 ALA A N 1
ATOM 734 C CA . ALA A 1 95 ? -10.234 11.082 19.092 1.00 40.28 95 ALA A CA 1
ATOM 735 C C . ALA A 1 95 ? -11.524 10.873 19.902 1.00 40.28 95 ALA A C 1
ATOM 737 O O . ALA A 1 95 ? -12.110 9.795 19.881 1.00 40.28 95 ALA A O 1
ATOM 738 N N . VAL A 1 96 ? -11.847 11.899 20.697 1.00 36.94 96 VAL A N 1
ATOM 739 C CA . VAL A 1 96 ? -13.162 12.374 21.166 1.00 36.94 96 VAL A CA 1
ATOM 740 C C . VAL A 1 96 ? -14.314 11.366 21.017 1.00 36.94 96 VAL A C 1
ATOM 742 O O . VAL A 1 96 ? -14.584 10.930 19.898 1.00 36.94 96 VAL A O 1
ATOM 745 N N . PRO A 1 97 ? -15.065 11.040 22.091 1.00 37.84 97 PRO A N 1
ATOM 746 C CA . PRO A 1 97 ? -16.209 10.149 21.964 1.00 37.84 97 PRO A CA 1
ATOM 747 C C . PRO A 1 97 ? -17.156 10.712 20.906 1.00 37.84 97 PRO A C 1
ATOM 749 O O . PRO A 1 97 ? -17.641 11.838 21.032 1.00 37.84 97 PRO A O 1
ATOM 752 N N . ALA A 1 98 ? -17.412 9.920 19.864 1.00 46.53 98 ALA A N 1
ATOM 753 C CA . ALA A 1 98 ? -18.561 10.117 19.005 1.00 46.53 98 ALA A CA 1
ATOM 754 C C . ALA A 1 98 ? -19.790 9.943 19.900 1.00 46.53 98 ALA A C 1
ATOM 756 O O . ALA A 1 98 ? -20.297 8.840 20.098 1.00 46.53 98 ALA A O 1
ATOM 757 N N . VAL A 1 99 ? -20.223 11.039 20.520 1.00 33.88 99 VAL A N 1
ATOM 758 C CA . VAL A 1 99 ? -21.564 11.130 21.063 1.00 33.88 99 VAL A CA 1
ATOM 759 C C . VAL A 1 99 ? -22.461 10.930 19.855 1.00 33.88 99 VAL A C 1
ATOM 761 O O . VAL A 1 99 ? -22.529 11.777 18.965 1.00 33.88 99 VAL A O 1
ATOM 764 N N . ALA A 1 100 ? -23.094 9.763 19.800 1.00 42.25 100 ALA A N 1
ATOM 765 C CA . ALA A 1 100 ? -24.237 9.503 18.951 1.00 42.25 100 ALA A CA 1
ATOM 766 C C . ALA A 1 100 ? -25.377 10.412 19.429 1.00 42.25 100 ALA A C 1
ATOM 768 O O . ALA A 1 100 ? -26.293 9.983 20.126 1.00 42.25 100 ALA A O 1
ATOM 769 N N . THR A 1 101 ? -25.288 11.703 19.117 1.00 38.19 101 THR A N 1
ATOM 770 C CA . THR A 1 101 ? -26.412 12.614 19.253 1.00 38.19 101 THR A CA 1
ATOM 771 C C . THR A 1 101 ? -27.200 12.488 17.969 1.00 38.19 101 THR A C 1
ATOM 773 O O . THR A 1 101 ? -26.809 12.993 16.921 1.00 38.19 101 THR A O 1
ATOM 776 N N . THR A 1 102 ? -28.301 11.760 18.069 1.00 48.00 102 THR A N 1
ATOM 777 C CA . THR A 1 102 ? -29.421 11.745 17.140 1.00 48.00 102 THR A CA 1
ATOM 778 C C . THR A 1 102 ? -29.702 13.157 16.619 1.00 48.00 102 THR A C 1
ATOM 780 O O . THR A 1 102 ? -30.381 13.942 17.279 1.00 48.00 102 THR A O 1
ATOM 783 N N . LEU A 1 103 ? -29.210 13.498 15.427 1.00 35.34 103 LEU A N 1
ATOM 784 C CA . LEU A 1 103 ? -29.770 14.609 14.670 1.00 35.34 103 LEU A CA 1
ATOM 785 C C . LEU A 1 103 ? -31.004 14.061 13.963 1.00 35.34 103 LEU A C 1
ATOM 787 O O . LEU A 1 103 ? -30.934 13.513 12.865 1.00 35.34 103 LEU A O 1
ATOM 791 N N . LYS A 1 104 ? -32.148 14.182 14.645 1.00 38.03 104 LYS A N 1
ATOM 792 C CA . LYS A 1 104 ? -33.438 14.254 13.962 1.00 38.03 104 LYS A CA 1
ATOM 793 C C . LYS A 1 104 ? -33.301 15.325 12.881 1.00 38.03 104 LYS A C 1
ATOM 795 O O . LYS A 1 104 ? -32.920 16.454 13.189 1.00 38.03 104 LYS A O 1
ATOM 800 N N . GLN A 1 105 ? -33.576 14.956 11.637 1.00 34.97 105 GLN A N 1
ATOM 801 C CA . GLN A 1 105 ? -33.767 15.922 10.564 1.00 34.97 105 GLN A CA 1
ATOM 802 C C . GLN A 1 105 ? -34.846 16.919 11.019 1.00 34.97 105 GLN A C 1
ATOM 804 O O . GLN A 1 105 ? -35.908 16.466 11.450 1.00 34.97 105 GLN A O 1
ATOM 809 N N . PRO A 1 106 ? -34.622 18.242 10.978 1.00 40.31 106 PRO A N 1
ATOM 810 C CA . PRO A 1 106 ? -35.746 19.156 10.959 1.00 40.31 106 PRO A CA 1
ATOM 811 C C . PRO A 1 106 ? -36.438 18.986 9.604 1.00 40.31 106 PRO A C 1
ATOM 813 O O . PRO A 1 106 ? -35.825 19.170 8.550 1.00 40.31 106 PRO A O 1
ATOM 816 N N . GLU A 1 107 ? -37.696 18.560 9.652 1.00 44.31 107 GLU A N 1
ATOM 817 C CA . GLU A 1 107 ? -38.617 18.574 8.522 1.00 44.31 107 GLU A CA 1
ATOM 818 C C . GLU A 1 107 ? -38.696 20.018 8.013 1.00 44.31 107 GLU A C 1
ATOM 820 O O . GLU A 1 107 ? -39.103 20.926 8.736 1.00 44.31 107 GLU A O 1
ATOM 825 N N . VAL A 1 108 ? -38.223 20.254 6.790 1.00 43.88 108 VAL A N 1
ATOM 826 C CA . VAL A 1 108 ? -38.425 21.534 6.115 1.00 43.88 108 VAL A CA 1
ATOM 827 C C . VAL A 1 108 ? -39.816 21.468 5.497 1.00 43.88 108 VAL A C 1
ATOM 829 O O . VAL A 1 108 ? -39.998 20.868 4.439 1.00 43.88 108 VAL A O 1
ATOM 832 N N . GLU A 1 109 ? -40.804 22.044 6.180 1.00 42.50 109 GLU A N 1
ATOM 833 C CA . GLU A 1 109 ? -42.087 22.388 5.569 1.00 42.50 109 GLU A CA 1
ATOM 834 C C . GLU A 1 109 ? -41.833 23.443 4.485 1.00 42.50 109 GLU A C 1
ATOM 836 O O . GLU A 1 109 ? -41.484 24.591 4.764 1.00 42.50 109 GLU A O 1
ATOM 841 N N . CYS A 1 110 ? -41.973 23.036 3.224 1.00 41.44 110 CYS A N 1
ATOM 842 C CA . CYS A 1 110 ? -42.149 23.968 2.122 1.00 41.44 110 CYS A CA 1
ATOM 843 C C . CYS A 1 110 ? -43.580 24.510 2.198 1.00 41.44 110 CYS A C 1
ATOM 845 O O . CYS A 1 110 ? -44.527 23.761 1.966 1.00 41.44 110 CYS A O 1
ATOM 847 N N . HIS A 1 111 ? -43.725 25.796 2.506 1.00 43.44 111 HIS A N 1
ATOM 848 C CA . HIS A 1 111 ? -44.946 26.542 2.217 1.00 43.44 111 HIS A CA 1
ATOM 849 C C . HIS A 1 111 ? -44.712 27.467 1.020 1.00 43.44 111 HIS A C 1
ATOM 851 O O . HIS A 1 111 ? -43.642 28.071 0.915 1.00 43.44 111 HIS A O 1
ATOM 857 N N . ASP A 1 112 ? -45.713 27.458 0.133 1.00 49.19 112 ASP A N 1
ATOM 858 C CA . ASP A 1 112 ? -45.797 28.033 -1.219 1.00 49.19 112 ASP A CA 1
ATOM 859 C C . ASP A 1 112 ? -45.323 29.486 -1.391 1.00 49.19 112 ASP A C 1
ATOM 861 O O . ASP A 1 112 ? -45.632 30.343 -0.528 1.00 49.19 112 ASP A O 1
#